Protein AF-A0A9E3WQW0-F1 (afdb_monomer)

Solvent-accessible surface area (backbone atoms only — not comparable to full-atom values): 3765 Å² total; per-residue (Å²): 110,69,68,59,55,52,53,56,58,50,72,70,45,94,86,58,60,70,66,56,57,51,52,53,51,48,51,48,53,50,48,52,51,50,49,50,61,68,41,39,69,56,58,67,47,38,63,56,34,59,76,67,43,54,68,73,58,54,62,71,70,67,129

Radius of gyration: 18.72 Å; Cα contacts (8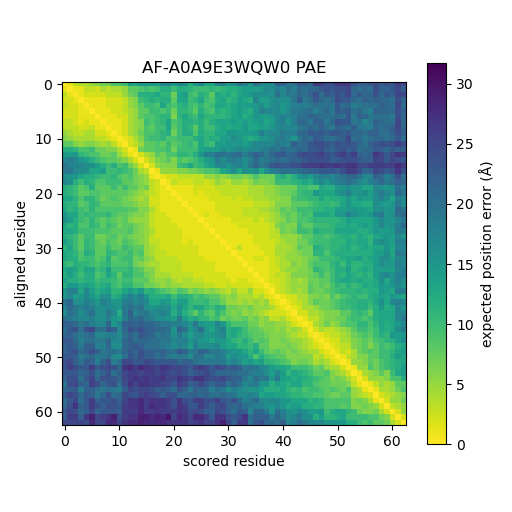 Å, |Δi|>4): 10; chains: 1; bounding box: 33×28×44 Å

pLDDT: mean 73.55, std 10.68, range [53.19, 94.75]

Mean predicted aligned error: 12.24 Å

Foldseek 3Di:
DVVVVVLVVQVPDPPHDPVSVVVVVVCVVVVVVVVCVVCVVVVVCVVVCCVVCPDPSVVVPPD

Structure (mmCIF, N/CA/C/O backbone):
data_AF-A0A9E3WQW0-F1
#
_entry.id   AF-A0A9E3WQW0-F1
#
loop_
_atom_site.group_PDB
_atom_site.id
_atom_site.type_symbol
_atom_site.label_atom_id
_atom_site.label_alt_id
_atom_site.label_comp_id
_atom_site.label_asym_id
_atom_site.label_entity_id
_atom_site.label_seq_id
_atom_site.pdbx_PDB_ins_code
_atom_site.Cartn_x
_atom_site.Cartn_y
_atom_site.Cartn_z
_atom_site.occupancy
_atom_site.B_iso_or_equiv
_atom_site.auth_seq_id
_atom_site.auth_comp_id
_atom_site.auth_asym_id
_atom_site.auth_atom_id
_atom_site.pdbx_PDB_model_num
ATOM 1 N N . VAL A 1 1 ? -4.656 -8.279 -9.649 1.00 64.19 1 VAL A N 1
ATOM 2 C CA . VAL A 1 1 ? -3.519 -9.229 -9.547 1.00 64.19 1 VAL A CA 1
ATOM 3 C C . VAL A 1 1 ? -2.465 -8.966 -10.620 1.00 64.19 1 VAL A C 1
ATOM 5 O O . VAL A 1 1 ? -1.347 -8.639 -10.253 1.00 64.19 1 VAL A O 1
ATOM 8 N N . TYR A 1 2 ? -2.809 -8.980 -11.914 1.00 61.88 2 TYR A N 1
ATOM 9 C CA . TYR A 1 2 ? -1.849 -8.729 -13.008 1.00 61.88 2 TYR A CA 1
ATOM 10 C C . TYR A 1 2 ? -1.089 -7.393 -12.920 1.00 61.88 2 TYR A C 1
ATOM 12 O O . TYR A 1 2 ? 0.120 -7.376 -13.113 1.00 61.88 2 TYR A O 1
ATOM 20 N N . LEU A 1 3 ? -1.760 -6.294 -12.556 1.00 67.62 3 LEU A N 1
ATOM 21 C CA . LEU A 1 3 ? -1.102 -4.990 -12.377 1.00 67.62 3 LEU A CA 1
ATOM 22 C C . LEU A 1 3 ? -0.044 -4.997 -11.265 1.00 67.62 3 LEU A C 1
ATOM 24 O O . LEU A 1 3 ? 1.013 -4.402 -11.423 1.00 67.62 3 LEU A O 1
ATOM 28 N N . VAL A 1 4 ? -0.302 -5.708 -10.165 1.00 75.31 4 VAL A N 1
ATOM 29 C CA . VAL A 1 4 ? 0.646 -5.817 -9.045 1.00 75.31 4 VAL A CA 1
ATOM 30 C C . VAL A 1 4 ? 1.876 -6.617 -9.476 1.00 75.31 4 VAL A C 1
ATOM 32 O O . VAL A 1 4 ? 2.997 -6.186 -9.234 1.00 75.31 4 VAL A O 1
ATOM 35 N N . VAL A 1 5 ? 1.674 -7.736 -10.180 1.00 77.56 5 VAL A N 1
ATOM 36 C CA . VAL A 1 5 ? 2.769 -8.561 -10.720 1.00 77.56 5 VAL A CA 1
ATOM 37 C C . VAL A 1 5 ? 3.614 -7.772 -11.724 1.00 77.56 5 VAL A C 1
ATOM 39 O O . VAL A 1 5 ? 4.838 -7.837 -11.675 1.00 77.56 5 VAL A O 1
ATOM 42 N N . LEU A 1 6 ? 2.978 -6.978 -12.588 1.00 70.75 6 LEU A N 1
ATOM 43 C CA . LEU A 1 6 ? 3.666 -6.150 -13.579 1.00 70.75 6 LEU A CA 1
ATOM 44 C C . LEU A 1 6 ? 4.491 -5.031 -12.926 1.00 70.75 6 LEU A C 1
ATOM 46 O O . LEU A 1 6 ? 5.630 -4.807 -13.324 1.00 70.75 6 LEU A O 1
ATOM 50 N N . VAL A 1 7 ? 3.963 -4.384 -11.883 1.00 73.44 7 VAL A N 1
ATOM 51 C CA . VAL A 1 7 ? 4.694 -3.371 -11.103 1.00 73.44 7 VAL A CA 1
ATOM 52 C C . VAL A 1 7 ? 5.903 -3.988 -10.393 1.00 73.44 7 VAL A C 1
ATOM 54 O O . VAL A 1 7 ? 7.004 -3.458 -10.503 1.00 73.44 7 VAL A O 1
ATOM 57 N N . VAL A 1 8 ? 5.736 -5.135 -9.725 1.00 73.81 8 VAL A N 1
ATOM 58 C CA . VAL A 1 8 ? 6.839 -5.839 -9.041 1.00 73.81 8 VAL A CA 1
ATOM 59 C C . VAL A 1 8 ? 7.904 -6.305 -10.035 1.00 73.81 8 VAL A C 1
ATOM 61 O O . VAL A 1 8 ? 9.097 -6.151 -9.780 1.00 73.81 8 VAL A O 1
ATOM 64 N N . SER A 1 9 ? 7.486 -6.820 -11.193 1.00 70.19 9 SER A N 1
ATOM 65 C CA . SER A 1 9 ? 8.403 -7.258 -12.244 1.00 70.19 9 SER A CA 1
ATOM 66 C C . SER A 1 9 ? 9.172 -6.096 -12.873 1.00 70.19 9 SER A C 1
ATOM 68 O O . SER A 1 9 ? 10.333 -6.284 -13.233 1.00 70.19 9 SER A O 1
ATOM 70 N N . LEU A 1 10 ? 8.561 -4.911 -13.006 1.00 66.25 10 LEU A N 1
ATOM 71 C CA . LEU A 1 10 ? 9.268 -3.718 -13.469 1.00 66.25 10 LEU A CA 1
ATOM 72 C C . LEU A 1 10 ? 10.318 -3.277 -12.448 1.00 66.25 10 LEU A C 1
ATOM 74 O O . LEU A 1 10 ? 11.438 -3.005 -12.840 1.00 66.25 10 LEU A O 1
ATOM 78 N N . LEU A 1 11 ? 10.000 -3.256 -11.151 1.00 67.25 11 LEU A N 1
ATOM 79 C CA . LEU A 1 11 ? 10.917 -2.797 -10.095 1.00 67.25 11 LEU A CA 1
ATOM 80 C C . LEU A 1 11 ? 12.183 -3.663 -9.939 1.00 67.25 11 LEU A C 1
ATOM 82 O O . LEU A 1 11 ? 13.160 -3.201 -9.351 1.00 67.25 11 LEU A O 1
ATOM 86 N N . TYR A 1 12 ? 12.179 -4.898 -10.450 1.00 66.44 12 TYR A N 1
ATOM 87 C CA . TYR A 1 12 ? 13.310 -5.833 -10.374 1.00 66.44 12 TYR A CA 1
ATOM 88 C C . TYR A 1 12 ? 14.366 -5.633 -11.476 1.00 66.44 12 TYR A C 1
ATOM 90 O O . TYR A 1 12 ? 15.462 -6.186 -11.386 1.00 66.44 12 TYR A O 1
ATOM 98 N N . GLN A 1 13 ? 14.063 -4.861 -12.524 1.00 66.00 13 GLN A N 1
ATOM 99 C CA . GLN A 1 13 ? 15.014 -4.567 -13.597 1.00 66.00 13 GLN A CA 1
ATOM 100 C C . GLN A 1 13 ? 15.983 -3.444 -13.164 1.00 66.00 13 GLN A C 1
ATOM 102 O O . GLN A 1 13 ? 15.533 -2.353 -12.825 1.00 66.00 13 GLN A O 1
ATOM 107 N N . PRO A 1 14 ? 17.316 -3.621 -13.252 1.00 59.75 14 PRO A N 1
ATOM 108 C CA . PRO A 1 14 ? 18.289 -2.596 -12.839 1.00 59.75 14 PRO A CA 1
ATOM 109 C C . PRO A 1 14 ? 18.250 -1.301 -13.672 1.00 59.75 14 PRO A C 1
ATOM 111 O O . PRO A 1 14 ? 18.890 -0.312 -13.326 1.00 59.75 14 PRO A O 1
ATOM 114 N N . ARG A 1 15 ? 17.538 -1.307 -14.807 1.00 63.50 15 ARG A N 1
ATOM 115 C CA . ARG A 1 15 ? 17.474 -0.219 -15.797 1.00 63.50 15 ARG A CA 1
ATOM 116 C C . ARG A 1 15 ? 16.134 0.525 -15.754 1.00 63.50 15 ARG A C 1
ATOM 118 O O . ARG A 1 15 ? 15.626 0.970 -16.779 1.00 63.50 15 ARG A O 1
ATOM 125 N N . VAL A 1 16 ? 15.516 0.623 -14.585 1.00 60.78 16 VAL A N 1
ATOM 126 C CA . VAL A 1 16 ? 14.224 1.302 -14.440 1.00 60.78 16 VAL A CA 1
ATOM 127 C C . VAL A 1 16 ? 14.459 2.737 -13.987 1.00 60.78 16 VAL A C 1
ATOM 129 O O . VAL A 1 16 ? 15.233 3.002 -13.070 1.00 60.78 16 VAL A O 1
ATOM 132 N N . GLN A 1 17 ? 13.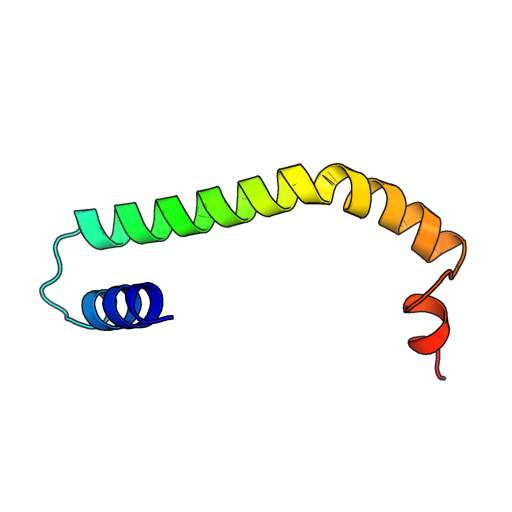810 3.681 -14.671 1.00 71.94 17 GLN A N 1
ATOM 133 C CA . GLN A 1 17 ? 13.920 5.111 -14.390 1.00 71.94 17 GLN A CA 1
ATOM 134 C C . GLN A 1 17 ? 13.452 5.412 -12.958 1.00 71.94 17 GLN A C 1
ATOM 136 O O . GLN A 1 17 ? 12.413 4.912 -12.526 1.00 71.94 17 GLN A O 1
ATOM 141 N N . ILE A 1 18 ? 14.184 6.280 -12.251 1.00 78.19 18 ILE A N 1
ATOM 142 C CA . ILE A 1 18 ? 13.934 6.691 -10.851 1.00 78.19 18 ILE A CA 1
ATOM 143 C C . ILE A 1 18 ? 12.459 7.076 -10.609 1.00 78.19 18 ILE A C 1
ATOM 145 O O . ILE A 1 18 ? 11.911 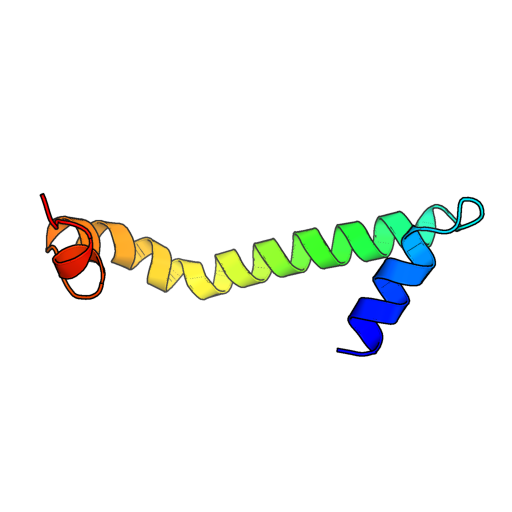6.807 -9.541 1.00 78.19 18 ILE A O 1
ATOM 149 N N . GLY A 1 19 ? 11.783 7.630 -11.623 1.00 79.38 19 GLY A N 1
ATOM 150 C CA . GLY A 1 19 ? 10.364 7.982 -11.562 1.00 79.38 19 GLY A CA 1
ATOM 151 C C . GLY A 1 19 ? 9.422 6.811 -11.257 1.00 79.38 19 GLY A C 1
ATOM 152 O O . GLY A 1 19 ? 8.435 7.007 -10.556 1.00 79.38 19 GLY A O 1
ATOM 153 N N . VAL A 1 20 ? 9.727 5.589 -11.705 1.00 81.12 20 VAL A N 1
ATOM 154 C CA . VAL A 1 20 ? 8.880 4.410 -11.439 1.00 81.12 20 VAL A CA 1
ATOM 155 C C . VAL A 1 20 ? 8.981 3.989 -9.975 1.00 81.12 20 VAL A C 1
ATOM 157 O O . VAL A 1 20 ? 7.960 3.700 -9.356 1.00 81.12 20 VAL A O 1
ATOM 160 N N . TYR A 1 21 ? 10.186 4.014 -9.397 1.00 79.31 21 TYR A N 1
ATOM 161 C CA . TYR A 1 21 ? 10.379 3.744 -7.970 1.00 79.31 21 TYR A CA 1
ATOM 162 C C . TYR A 1 21 ? 9.679 4.792 -7.106 1.00 79.31 21 TYR A C 1
ATOM 164 O O . TYR A 1 21 ? 9.017 4.438 -6.133 1.00 79.31 21 TYR A O 1
ATOM 172 N N . LEU A 1 22 ? 9.770 6.070 -7.488 1.00 86.06 22 LEU A N 1
ATOM 173 C CA . LEU A 1 22 ? 9.113 7.155 -6.764 1.00 86.06 22 LEU A CA 1
ATOM 174 C C . LEU A 1 22 ? 7.584 7.058 -6.853 1.00 86.06 22 LEU A C 1
ATOM 176 O O . LEU A 1 22 ? 6.904 7.214 -5.842 1.00 86.06 22 LEU A O 1
ATOM 180 N N . ALA A 1 23 ? 7.039 6.748 -8.031 1.00 86.88 23 ALA A N 1
ATOM 181 C CA . ALA A 1 23 ? 5.603 6.566 -8.220 1.00 86.88 23 ALA A CA 1
ATOM 182 C C . ALA A 1 23 ? 5.078 5.337 -7.463 1.00 86.88 23 ALA A C 1
ATOM 184 O O . ALA A 1 23 ? 4.063 5.430 -6.776 1.00 86.88 23 ALA A O 1
ATOM 185 N N . ALA A 1 24 ? 5.780 4.202 -7.536 1.00 84.88 24 ALA A N 1
ATOM 186 C CA . ALA A 1 24 ? 5.399 2.984 -6.827 1.00 84.88 24 ALA A CA 1
ATOM 187 C C . ALA A 1 24 ? 5.500 3.157 -5.303 1.00 84.88 24 ALA A C 1
ATOM 189 O O . ALA A 1 24 ? 4.571 2.802 -4.580 1.00 84.88 24 ALA A O 1
ATOM 190 N N . GLY A 1 25 ? 6.591 3.755 -4.814 1.00 86.81 25 GLY A N 1
ATOM 191 C CA . GLY A 1 25 ? 6.779 4.059 -3.396 1.00 86.81 25 GLY A CA 1
ATOM 192 C C . GLY A 1 25 ? 5.759 5.071 -2.875 1.00 86.81 25 GLY A C 1
ATOM 193 O O . GLY A 1 25 ? 5.162 4.857 -1.822 1.00 86.81 25 GLY A O 1
ATOM 194 N N . GLY A 1 26 ? 5.495 6.134 -3.640 1.00 91.75 26 GLY A N 1
ATOM 195 C CA . GLY A 1 26 ? 4.479 7.135 -3.321 1.00 91.75 26 GLY A CA 1
ATOM 196 C C . GLY A 1 26 ? 3.074 6.539 -3.274 1.00 91.75 26 GLY A C 1
ATOM 197 O O . GLY A 1 26 ? 2.351 6.767 -2.310 1.00 91.75 26 GLY A O 1
ATOM 198 N N . ALA A 1 27 ? 2.709 5.708 -4.253 1.00 91.12 27 ALA A N 1
ATOM 199 C CA . ALA A 1 27 ? 1.429 5.004 -4.264 1.00 91.12 27 ALA A CA 1
ATOM 200 C C . ALA A 1 27 ? 1.292 4.034 -3.081 1.00 91.12 27 ALA A C 1
ATOM 202 O O . ALA A 1 27 ? 0.222 3.957 -2.479 1.00 91.12 27 ALA A O 1
ATOM 203 N N . ALA A 1 28 ? 2.367 3.331 -2.711 1.00 90.50 28 ALA A N 1
ATOM 204 C CA . ALA A 1 28 ? 2.373 2.444 -1.552 1.00 90.50 28 ALA A CA 1
ATOM 205 C C . ALA A 1 28 ? 2.183 3.221 -0.240 1.00 90.50 28 ALA A C 1
ATOM 207 O O . ALA A 1 28 ? 1.284 2.898 0.533 1.00 90.50 28 ALA A O 1
ATOM 208 N N . LEU A 1 29 ? 2.973 4.274 -0.005 1.00 91.56 29 LEU A N 1
ATOM 209 C CA . LEU A 1 29 ? 2.855 5.116 1.192 1.00 91.56 29 LEU A CA 1
ATOM 210 C C . LEU A 1 29 ? 1.487 5.794 1.277 1.00 91.56 29 LEU A C 1
ATOM 212 O O . LEU A 1 29 ? 0.861 5.797 2.336 1.00 91.56 29 LEU A O 1
ATOM 216 N N . PHE A 1 30 ? 0.998 6.324 0.158 1.00 93.44 30 PHE A N 1
ATOM 217 C CA . PHE A 1 30 ? -0.317 6.943 0.079 1.00 93.44 30 PHE A CA 1
ATOM 218 C C . PHE A 1 30 ? -1.429 5.932 0.355 1.00 93.44 30 PHE A C 1
ATOM 220 O O . PHE A 1 30 ? -2.325 6.212 1.145 1.00 93.44 30 PHE A O 1
ATOM 227 N N . GLY A 1 31 ? -1.343 4.734 -0.229 1.00 94.75 31 GLY A N 1
ATOM 228 C CA . GLY A 1 31 ? -2.279 3.642 0.016 1.00 94.75 31 GLY A CA 1
ATOM 229 C C . GLY A 1 31 ? -2.304 3.216 1.481 1.00 94.75 31 GLY A C 1
ATOM 230 O O . GLY A 1 31 ? -3.383 3.081 2.050 1.00 94.75 31 GLY A O 1
ATOM 231 N N . VAL A 1 32 ? -1.136 3.077 2.119 1.00 90.88 32 VAL A N 1
ATOM 232 C CA . VAL A 1 32 ? -1.027 2.787 3.558 1.00 90.88 32 VAL A CA 1
ATOM 233 C C . VAL A 1 32 ? -1.650 3.908 4.388 1.00 90.88 32 VAL A C 1
ATOM 235 O O . VAL A 1 32 ? -2.427 3.618 5.293 1.00 90.88 32 VAL A O 1
ATOM 238 N N . GLY A 1 33 ? -1.370 5.173 4.068 1.00 88.69 33 GLY A N 1
ATOM 239 C CA . GLY A 1 33 ? -1.954 6.328 4.753 1.00 88.69 33 GLY A CA 1
ATOM 240 C C . GLY A 1 33 ? -3.475 6.405 4.605 1.00 88.69 33 GLY A C 1
ATOM 241 O O . GLY A 1 33 ? -4.176 6.661 5.581 1.00 88.69 33 GLY A O 1
ATOM 242 N N . LEU A 1 34 ? -4.000 6.111 3.413 1.00 90.00 34 LEU A N 1
ATOM 243 C CA . LEU A 1 34 ? -5.437 6.006 3.149 1.00 90.00 34 LEU A CA 1
ATOM 244 C C . LEU A 1 34 ? -6.071 4.871 3.945 1.00 90.00 34 LEU A C 1
ATOM 246 O O . LEU A 1 34 ? -7.112 5.068 4.568 1.00 90.00 34 LEU A O 1
ATOM 250 N N . LEU A 1 35 ? -5.432 3.700 3.959 1.00 87.62 35 LEU A N 1
ATOM 251 C CA . LEU A 1 35 ? -5.882 2.571 4.761 1.00 87.62 35 LEU A CA 1
ATOM 252 C C . LEU A 1 35 ? -5.926 2.974 6.236 1.00 87.62 35 LEU A C 1
ATOM 254 O O . LEU A 1 35 ? -6.954 2.814 6.876 1.00 87.62 35 LEU A O 1
ATOM 258 N N . LEU A 1 36 ? -4.866 3.584 6.764 1.00 86.44 36 LEU A N 1
ATOM 259 C CA . LEU A 1 36 ? -4.831 4.073 8.143 1.00 86.44 36 LEU A CA 1
ATOM 260 C C . LEU A 1 36 ? -5.900 5.136 8.416 1.00 86.44 36 LEU A C 1
ATOM 262 O O . LEU A 1 36 ? -6.472 5.158 9.499 1.00 86.44 36 LEU A O 1
ATOM 266 N N . SER A 1 37 ? -6.190 5.998 7.442 1.00 83.44 37 SER A N 1
ATOM 267 C 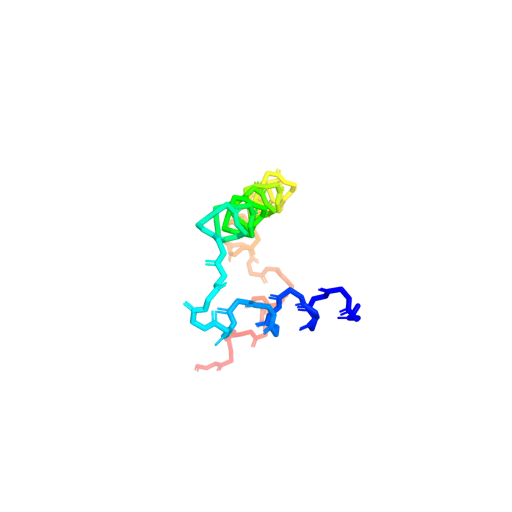CA . SER A 1 37 ? -7.215 7.036 7.543 1.00 83.44 37 SER A CA 1
ATOM 268 C C . SER A 1 37 ? -8.628 6.452 7.588 1.00 83.44 37 SER A C 1
ATOM 270 O O . SER A 1 37 ? -9.437 6.887 8.400 1.00 83.44 37 SER A O 1
ATOM 272 N N . LEU A 1 38 ? -8.918 5.427 6.785 1.00 82.06 38 LEU A N 1
ATOM 273 C CA . LEU A 1 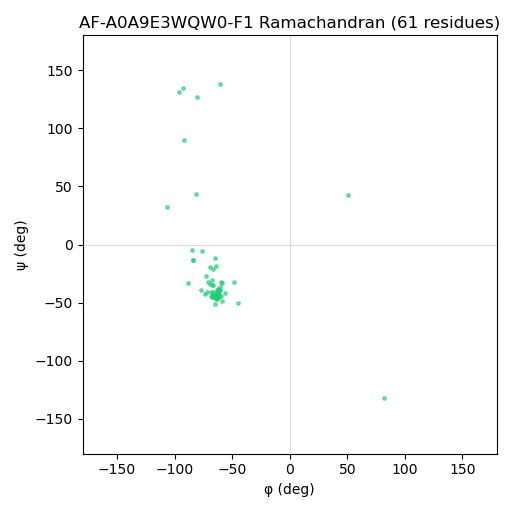38 ? -10.208 4.727 6.801 1.00 82.06 38 LEU A CA 1
ATOM 274 C C . LEU A 1 38 ? -10.352 3.832 8.034 1.00 82.06 3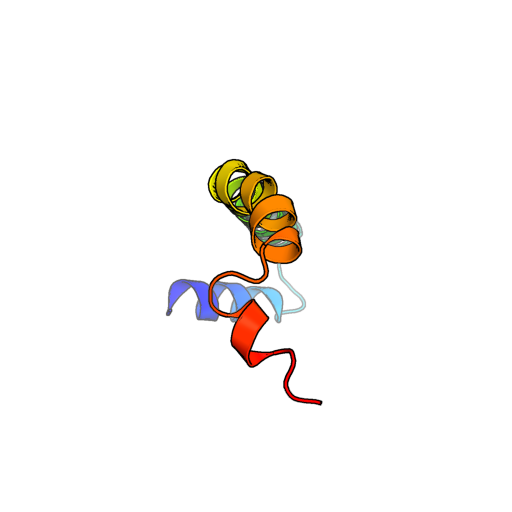8 LEU A C 1
ATOM 276 O O . LEU A 1 38 ? -11.391 3.804 8.689 1.00 82.06 38 LEU A O 1
ATOM 280 N N . TYR A 1 39 ? -9.285 3.117 8.384 1.00 79.00 39 TYR A N 1
ATOM 281 C CA . TYR A 1 39 ? -9.245 2.285 9.577 1.00 79.00 39 TYR A CA 1
ATOM 282 C C . TYR A 1 39 ? -9.068 3.104 10.850 1.00 79.00 39 TYR A C 1
ATOM 284 O O . TYR A 1 39 ? -9.186 2.517 11.914 1.00 79.00 39 TYR A O 1
ATOM 292 N N . ARG A 1 40 ? -8.858 4.425 10.788 1.00 75.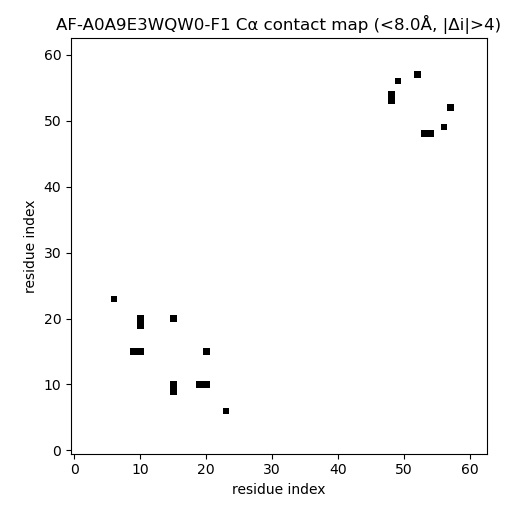75 40 ARG A N 1
ATOM 293 C CA . ARG A 1 40 ? -8.784 5.338 11.942 1.00 75.75 40 ARG A CA 1
ATOM 294 C C . ARG A 1 40 ? -9.901 5.076 12.934 1.00 75.75 40 ARG A C 1
ATOM 296 O O . ARG A 1 40 ? -9.637 4.919 14.118 1.00 75.75 40 ARG A O 1
ATOM 303 N N . ASP A 1 41 ? -11.139 5.010 12.456 1.00 67.81 41 ASP A N 1
ATOM 304 C CA . ASP A 1 41 ? -12.303 4.854 13.329 1.00 67.81 41 ASP A CA 1
ATOM 305 C C . ASP A 1 41 ? -12.403 3.434 13.905 1.00 67.81 41 ASP A C 1
ATOM 307 O O . ASP A 1 41 ? -12.914 3.237 15.009 1.00 67.81 41 ASP A O 1
ATOM 311 N N . HIS A 1 42 ? -11.864 2.434 13.203 1.00 68.62 42 HIS A N 1
ATOM 312 C CA . HIS A 1 42 ? -11.725 1.069 13.713 1.00 68.62 42 HIS A CA 1
ATOM 313 C C . HIS A 1 42 ? -10.550 0.924 14.693 1.00 68.62 42 HIS A C 1
ATOM 315 O O . HIS A 1 42 ? -10.700 0.255 15.713 1.00 68.62 42 HIS A O 1
ATOM 321 N N . LEU A 1 43 ? -9.423 1.588 14.423 1.00 66.44 43 LEU A N 1
ATOM 322 C CA . LEU A 1 43 ? -8.218 1.678 15.248 1.00 66.44 43 LEU A CA 1
ATOM 323 C C . LEU A 1 43 ? -8.480 2.472 16.530 1.00 66.44 43 LEU A C 1
ATOM 325 O O . LEU A 1 43 ? -7.966 2.101 17.575 1.00 66.44 43 LEU A O 1
ATOM 329 N N . ALA A 1 44 ? -9.331 3.498 16.485 1.00 68.19 44 ALA A N 1
ATOM 330 C CA . ALA A 1 44 ? -9.757 4.260 17.656 1.00 68.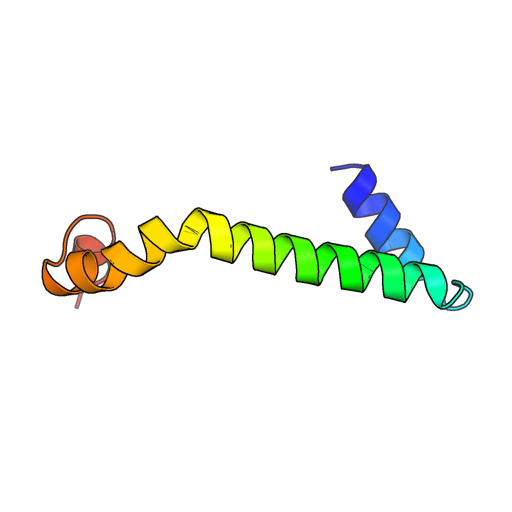19 44 ALA A CA 1
ATOM 331 C C . ALA A 1 44 ? -10.689 3.452 18.573 1.00 68.19 44 ALA A C 1
ATOM 333 O O . ALA A 1 44 ? -10.639 3.596 19.789 1.00 68.19 44 ALA A O 1
ATOM 334 N N . LYS A 1 45 ? -11.508 2.553 18.008 1.00 68.12 45 LYS A N 1
ATOM 335 C CA . LYS A 1 45 ? -12.367 1.625 18.771 1.00 68.12 45 LYS A CA 1
ATOM 336 C C . LYS A 1 45 ? -11.637 0.350 19.209 1.00 68.12 45 LYS A C 1
ATOM 338 O O . LYS A 1 45 ? -12.151 -0.404 20.032 1.00 68.12 45 LYS A O 1
ATOM 343 N N . LEU A 1 46 ? -10.458 0.087 18.649 1.00 68.25 46 LEU A N 1
ATOM 344 C CA . LEU A 1 46 ? -9.603 -1.055 18.964 1.00 68.25 46 LEU A CA 1
ATOM 345 C C . LEU A 1 46 ? -9.098 -1.058 20.418 1.00 68.25 46 LEU A C 1
ATOM 347 O O . LEU A 1 46 ? -9.254 -2.104 21.039 1.00 68.25 46 LEU A O 1
ATOM 351 N N . PRO A 1 47 ? -8.580 0.039 21.016 1.00 67.44 47 PRO A N 1
ATOM 352 C CA . PRO A 1 47 ? -8.202 0.049 22.432 1.00 67.44 47 PRO A CA 1
ATOM 353 C C . PRO A 1 47 ? -9.396 -0.234 23.351 1.00 67.44 47 PRO A C 1
ATOM 355 O O . PRO A 1 47 ? -9.260 -1.017 24.286 1.00 67.44 47 PRO A O 1
ATOM 358 N N . ASP A 1 48 ? -10.581 0.296 23.036 1.00 67.25 48 ASP A N 1
ATOM 359 C CA . ASP A 1 48 ? -11.829 -0.011 23.749 1.00 67.25 48 ASP A CA 1
ATOM 360 C C . ASP A 1 48 ? -12.219 -1.498 23.632 1.00 67.25 48 ASP A C 1
ATOM 362 O O . ASP A 1 48 ? -12.566 -2.146 24.620 1.00 67.25 48 ASP A O 1
ATOM 366 N N . ARG A 1 49 ? -12.117 -2.082 22.429 1.00 67.62 49 ARG A N 1
ATOM 367 C CA . ARG A 1 49 ? -12.397 -3.512 22.192 1.00 67.62 49 ARG A CA 1
ATOM 368 C C . ARG A 1 49 ? -11.365 -4.442 22.829 1.00 67.62 49 A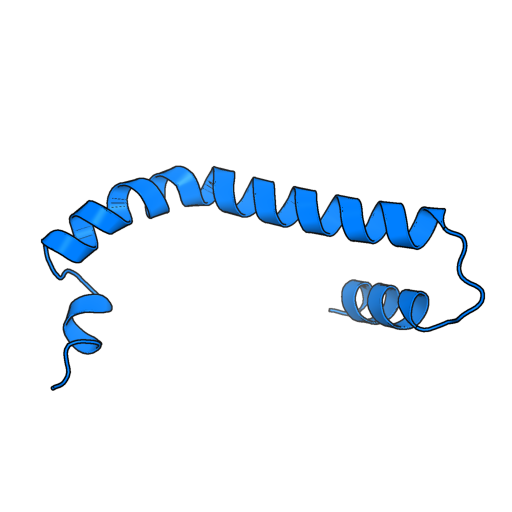RG A C 1
ATOM 370 O O . ARG A 1 49 ? -11.738 -5.521 23.286 1.00 67.62 49 ARG A O 1
ATOM 377 N N . ILE A 1 50 ? -10.096 -4.036 22.882 1.00 66.25 50 ILE A N 1
ATOM 378 C CA . ILE A 1 50 ? -9.020 -4.750 23.584 1.00 66.25 50 ILE A CA 1
ATOM 379 C C . ILE A 1 50 ? -9.273 -4.699 25.096 1.00 66.25 50 ILE A C 1
ATOM 381 O O . ILE A 1 50 ? -9.216 -5.739 25.752 1.00 66.25 50 ILE A O 1
ATOM 385 N N . ALA A 1 51 ? -9.636 -3.529 25.637 1.00 65.62 51 ALA A N 1
ATOM 386 C CA . ALA A 1 51 ? -9.983 -3.355 27.047 1.00 65.62 51 ALA A CA 1
ATOM 387 C C . ALA A 1 51 ? -11.201 -4.204 27.455 1.00 65.62 51 ALA A C 1
ATOM 389 O O . ALA A 1 51 ? -11.196 -4.820 28.519 1.00 65.62 51 ALA A O 1
ATOM 390 N N . LYS A 1 52 ? -12.212 -4.305 26.582 1.00 70.31 52 LYS A N 1
ATOM 391 C CA . LYS A 1 52 ? -13.413 -5.133 26.798 1.00 70.31 52 LYS A CA 1
ATOM 392 C C . LYS A 1 52 ? -13.253 -6.609 26.402 1.00 70.31 52 LYS A C 1
ATOM 394 O O . LYS A 1 52 ? -14.158 -7.397 26.660 1.00 70.31 52 LYS A O 1
ATOM 399 N N . ARG A 1 53 ? -12.113 -7.009 25.816 1.00 66.50 53 ARG A N 1
ATOM 400 C CA . ARG A 1 53 ? -11.838 -8.369 25.296 1.00 66.50 53 ARG A CA 1
ATOM 401 C C . ARG A 1 53 ? -12.939 -8.905 24.368 1.00 66.50 53 ARG A C 1
ATOM 403 O O . ARG A 1 53 ? -13.321 -10.073 24.447 1.00 66.50 53 ARG A O 1
ATOM 410 N N . GLU A 1 54 ? -13.455 -8.065 23.476 1.00 61.66 54 GLU A N 1
ATOM 411 C CA . GLU A 1 54 ? -14.532 -8.452 22.557 1.00 61.66 54 GLU A CA 1
ATOM 412 C C . GLU A 1 54 ? -13.994 -8.962 21.206 1.00 61.66 54 GLU A C 1
ATOM 414 O O . GLU A 1 54 ? -13.115 -8.361 20.585 1.00 61.66 54 GLU A O 1
ATOM 419 N N . GLY A 1 55 ? -14.553 -10.076 20.717 1.00 68.56 55 GLY A N 1
ATOM 420 C CA . GLY A 1 55 ? -14.257 -10.633 19.391 1.00 68.56 55 GLY A CA 1
ATOM 421 C C . GLY A 1 55 ? -12.974 -11.473 19.329 1.00 68.56 55 GLY A C 1
ATOM 422 O O . GLY A 1 55 ? -12.765 -12.355 20.159 1.00 68.56 55 GLY A O 1
ATOM 423 N N . VAL A 1 56 ? -12.119 -11.218 18.329 1.00 62.53 56 VAL A N 1
ATOM 424 C CA . VAL A 1 56 ? -10.901 -12.013 18.043 1.00 62.53 56 VAL A CA 1
ATOM 425 C C . VAL A 1 56 ? -9.927 -12.024 19.235 1.00 62.53 56 VAL A C 1
ATOM 427 O O . VAL A 1 56 ? -9.304 -13.045 19.512 1.00 62.53 56 VAL A O 1
ATOM 430 N N . PHE A 1 57 ? -9.873 -10.944 20.026 1.00 60.97 57 PHE A N 1
ATOM 431 C CA . PHE A 1 57 ? -9.042 -10.855 21.239 1.00 60.97 57 PHE A CA 1
ATOM 432 C C . PHE A 1 57 ? -9.481 -11.791 22.376 1.00 60.97 57 PHE A C 1
ATOM 434 O O . PHE A 1 57 ? -8.663 -12.124 23.230 1.00 60.97 57 PHE A O 1
ATOM 441 N N . ARG A 1 58 ? -10.737 -12.265 22.385 1.00 61.78 58 ARG A N 1
ATOM 442 C CA . ARG A 1 58 ? -11.185 -13.300 23.332 1.00 61.78 58 ARG A CA 1
ATOM 443 C C . ARG A 1 58 ? -10.515 -14.649 23.052 1.00 61.78 58 ARG A C 1
ATOM 445 O O . ARG A 1 58 ? -10.305 -15.416 23.983 1.00 61.78 58 ARG A O 1
ATOM 452 N N . ILE A 1 59 ? -10.189 -14.924 21.787 1.00 63.97 59 ILE A N 1
ATOM 453 C CA . ILE A 1 59 ? -9.629 -16.204 21.327 1.00 63.97 59 ILE A CA 1
ATOM 454 C C . ILE A 1 59 ? -8.096 -16.207 21.427 1.00 63.97 59 ILE A C 1
ATOM 456 O O . ILE A 1 59 ? -7.518 -17.239 21.743 1.00 63.97 59 ILE A O 1
ATOM 460 N N . ILE A 1 60 ? -7.435 -15.058 21.222 1.00 64.44 60 ILE A N 1
ATOM 461 C CA . ILE A 1 60 ? -5.964 -14.940 21.316 1.00 64.44 60 ILE A CA 1
ATOM 462 C C . ILE A 1 60 ? -5.470 -15.091 22.769 1.00 64.44 60 ILE A C 1
ATOM 464 O O . ILE A 1 60 ? -4.320 -15.447 22.993 1.00 64.44 60 ILE A O 1
ATOM 468 N N . ASN A 1 61 ? -6.339 -14.906 23.768 1.00 59.91 61 ASN A N 1
ATOM 469 C CA . ASN A 1 61 ? -6.017 -15.177 25.172 1.00 59.91 61 ASN A CA 1
ATOM 470 C C . ASN A 1 61 ? -6.139 -16.675 25.524 1.00 59.91 61 ASN A C 1
ATOM 472 O O . ASN A 1 61 ? -6.737 -17.045 26.538 1.00 59.91 61 ASN A O 1
ATOM 476 N N . TRP A 1 62 ? -5.631 -17.547 24.651 1.00 61.97 62 TRP A N 1
ATOM 477 C CA . TRP A 1 62 ? -5.482 -18.969 24.937 1.00 61.97 62 TRP A CA 1
ATOM 478 C C . TRP A 1 62 ? -4.085 -19.203 25.519 1.00 61.97 62 TRP A C 1
ATOM 480 O O . TRP A 1 62 ? -3.148 -19.500 24.785 1.00 61.97 62 TRP A O 1
ATOM 490 N N . ARG A 1 63 ? -4.034 -19.095 26.853 1.00 53.19 63 ARG A N 1
ATOM 491 C CA . ARG A 1 63 ? -2.962 -19.489 27.787 1.00 53.19 63 ARG A CA 1
ATOM 492 C C . ARG A 1 63 ? -1.629 -18.749 27.713 1.00 53.19 63 ARG A C 1
ATOM 494 O O . ARG A 1 63 ? -0.857 -18.973 26.762 1.00 53.19 63 ARG A O 1
#

Secondary structure (DSSP, 8-state):
-HHHHHHHHHHTSTT--HHHHHHHHHHHHHHHHHHHHHHHHHHHHHHHHHHTT-THHHHH---

Sequence (63 aa):
VYLVVLVVSLLYQPRVQIGVYLAAGGAALFGVGLLLSLYRDHLAKLPDRIAKREGVFRIINWR